Protein AF-A0A2V8RNY8-F1 (afdb_monomer_lite)

pLDDT: mean 72.72, std 19.38, range [40.44, 96.56]

Foldseek 3Di:
DDDPDDDVVVVVVVVVVVVVVVLVVVQVPFAWDQQPVVRGIFGWAALVSLCVVVVDDSVVVVVCCVVVLWPWDAGPVRHITTGPVSSVVCVVPDDDDDDPDPSVVVVVVVVVPPDPPPPPPPDDDD

Sequence (126 aa):
MKKNRTDPTLEISRRTLNEQFRFMARLRGSSRAYCPKCERPVQLICVADAEDLFKSTKEHLRQLADNGVLHRLHNVRAEVMFCSDSVYRYFDERTTQLLTGDAAAEILAASEHVTLEMIDSNREPK

Radius of gyration: 20.41 Å; chains: 1; bounding box: 58×66×40 Å

Structure (mmCIF, N/CA/C/O backbone):
data_AF-A0A2V8RNY8-F1
#
_entry.id   AF-A0A2V8RNY8-F1
#
loop_
_atom_site.group_PDB
_atom_site.id
_atom_site.type_symbol
_atom_site.label_atom_id
_atom_site.label_alt_id
_atom_site.label_comp_id
_atom_site.label_asym_id
_atom_site.label_entity_id
_atom_site.label_seq_id
_atom_site.pdbx_PDB_ins_code
_atom_site.Cartn_x
_atom_site.Cartn_y
_atom_site.Cartn_z
_atom_site.occupancy
_atom_site.B_iso_or_equiv
_atom_site.auth_seq_id
_atom_site.auth_comp_id
_atom_site.auth_asym_id
_atom_site.auth_atom_id
_atom_site.pdbx_PDB_model_num
ATOM 1 N N . MET A 1 1 ? -45.800 24.278 8.477 1.00 44.06 1 MET A N 1
ATOM 2 C CA . MET A 1 1 ? -44.550 24.146 7.695 1.00 44.06 1 MET A CA 1
ATOM 3 C C . MET A 1 1 ? -43.604 23.212 8.443 1.00 44.06 1 MET A C 1
ATOM 5 O O . MET A 1 1 ? -43.079 23.602 9.478 1.00 44.06 1 MET A O 1
ATOM 9 N N . LYS A 1 2 ? -43.476 21.947 8.015 1.00 41.97 2 LYS A N 1
ATOM 10 C CA . LYS A 1 2 ? -42.599 20.961 8.672 1.00 41.97 2 LYS A CA 1
ATOM 11 C C . LYS A 1 2 ? -41.163 21.189 8.185 1.00 41.97 2 LYS A C 1
ATOM 13 O O . LYS A 1 2 ? -40.915 21.128 6.987 1.00 41.97 2 LYS A O 1
ATOM 18 N N . LYS A 1 3 ? -40.246 21.511 9.101 1.00 46.56 3 LYS A N 1
ATOM 19 C CA . LYS A 1 3 ? -38.814 21.655 8.807 1.00 46.56 3 LYS A CA 1
ATOM 20 C C . LYS A 1 3 ? -38.250 20.267 8.488 1.00 46.56 3 LYS A C 1
ATOM 22 O O . LYS A 1 3 ? -38.240 19.409 9.367 1.00 46.56 3 LYS A O 1
ATOM 27 N N . ASN A 1 4 ? -37.80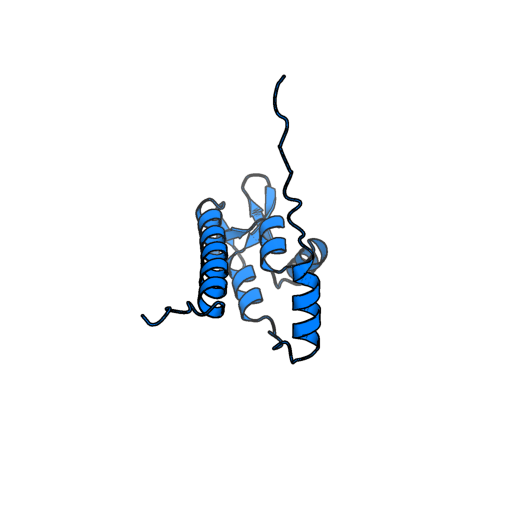6 20.059 7.249 1.00 46.78 4 ASN A N 1
ATOM 28 C CA . ASN A 1 4 ? -37.024 18.889 6.856 1.00 46.78 4 ASN A CA 1
ATOM 29 C C . ASN A 1 4 ? -35.692 18.944 7.609 1.00 46.78 4 ASN A C 1
ATOM 31 O O . ASN A 1 4 ? -34.789 19.679 7.220 1.00 46.78 4 ASN A O 1
ATOM 35 N N . ARG A 1 5 ? -35.596 18.220 8.727 1.00 50.50 5 ARG A N 1
ATOM 36 C CA . ARG A 1 5 ? -34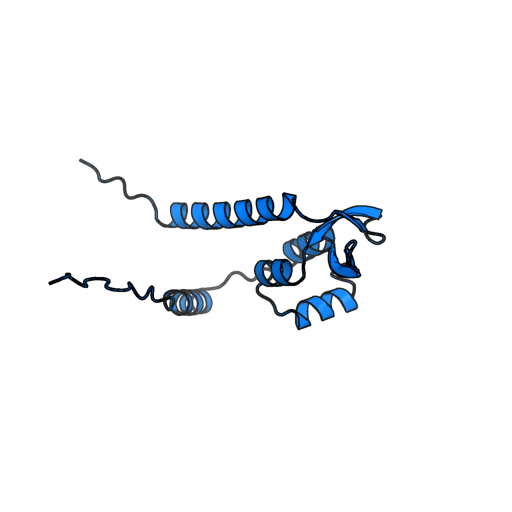.310 17.937 9.364 1.00 50.50 5 ARG A CA 1
ATOM 37 C C . ARG A 1 5 ? -33.594 16.939 8.463 1.00 50.50 5 ARG A C 1
ATOM 39 O O . ARG A 1 5 ? -33.980 15.775 8.420 1.00 50.50 5 ARG A O 1
ATOM 46 N N . THR A 1 6 ? -32.617 17.412 7.698 1.00 52.72 6 THR A N 1
ATOM 47 C CA . THR A 1 6 ? -31.633 16.534 7.071 1.00 52.72 6 THR A CA 1
ATOM 48 C C . THR A 1 6 ? -30.907 15.787 8.179 1.00 52.72 6 THR A C 1
ATOM 50 O O . THR A 1 6 ? -30.419 16.389 9.133 1.00 52.72 6 THR A O 1
ATOM 53 N N . ASP A 1 7 ? -30.925 14.463 8.080 1.00 49.31 7 ASP A N 1
ATOM 54 C CA . ASP A 1 7 ? -30.276 13.575 9.029 1.00 49.31 7 ASP A CA 1
ATOM 55 C C . ASP A 1 7 ? -28.749 13.788 8.932 1.00 49.31 7 ASP A C 1
ATOM 57 O O . ASP A 1 7 ? -28.175 13.547 7.861 1.00 49.31 7 ASP A O 1
ATOM 61 N N . PRO A 1 8 ? -28.077 14.277 9.991 1.00 53.47 8 PRO A N 1
ATOM 62 C CA . PRO A 1 8 ? -26.649 14.609 9.956 1.00 53.47 8 PRO A CA 1
ATOM 63 C C . PRO A 1 8 ? -25.777 13.394 9.598 1.00 53.47 8 PRO A C 1
ATOM 65 O O . PRO A 1 8 ? -24.701 13.534 9.016 1.00 53.47 8 PRO A O 1
ATOM 68 N N . THR A 1 9 ? -26.281 12.186 9.851 1.00 50.78 9 THR A N 1
ATOM 69 C CA . THR A 1 9 ? -25.620 10.912 9.550 1.00 50.78 9 THR A CA 1
ATOM 70 C C . THR A 1 9 ? -25.464 10.683 8.037 1.00 50.78 9 THR A C 1
ATOM 72 O O . THR A 1 9 ? -24.448 10.155 7.579 1.00 50.78 9 THR A O 1
ATOM 75 N N . LEU A 1 10 ? -26.427 11.150 7.227 1.00 48.34 10 LEU A N 1
ATOM 76 C CA . LEU A 1 10 ? -26.380 11.053 5.761 1.00 48.34 10 LEU A CA 1
ATOM 77 C C . LEU A 1 10 ? -25.389 12.046 5.136 1.00 48.34 10 LEU A C 1
ATOM 79 O O . LEU A 1 10 ? -24.792 11.755 4.096 1.00 48.34 10 LEU A O 1
ATOM 83 N N . GLU A 1 11 ? -25.181 13.208 5.759 1.00 49.66 11 GLU A N 1
ATOM 84 C CA . GLU A 1 11 ? -24.209 14.197 5.280 1.00 49.66 11 GLU A CA 1
ATOM 85 C C . GLU A 1 11 ? -22.763 13.768 5.554 1.00 49.66 11 GLU A C 1
ATOM 87 O O . GLU A 1 11 ? -21.906 13.929 4.681 1.00 49.66 11 GLU A O 1
ATOM 92 N N . ILE A 1 12 ? -22.499 13.150 6.712 1.00 52.59 12 ILE A N 1
ATOM 93 C CA . ILE A 1 12 ? -21.182 12.590 7.061 1.00 52.59 12 ILE A CA 1
ATOM 94 C C . ILE A 1 12 ? -20.799 11.473 6.084 1.00 52.59 12 ILE A C 1
ATOM 96 O O . ILE A 1 12 ? -19.683 11.470 5.560 1.00 52.59 12 ILE A O 1
ATOM 100 N N . SER A 1 13 ? -21.743 10.580 5.769 1.00 53.88 13 SER A N 1
ATOM 101 C CA . SER A 1 13 ? -21.544 9.484 4.812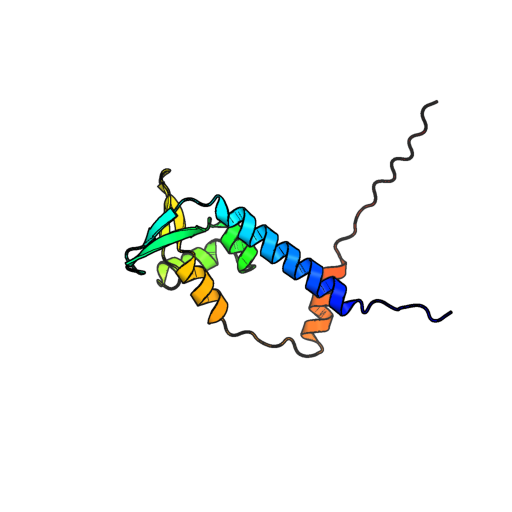 1.00 53.88 13 SER A CA 1
ATOM 102 C C . SER A 1 13 ? -21.259 9.995 3.391 1.00 53.88 13 SER A C 1
ATOM 104 O O . SER A 1 13 ? -20.369 9.499 2.703 1.00 53.88 13 SER A O 1
ATOM 106 N N . ARG A 1 14 ? -21.932 11.072 2.960 1.00 50.56 14 ARG A N 1
ATOM 107 C CA . ARG A 1 14 ? -21.657 11.728 1.668 1.00 50.56 14 ARG A CA 1
ATOM 108 C C . ARG A 1 14 ? -20.289 12.405 1.608 1.00 50.56 14 ARG A C 1
ATOM 110 O O . ARG A 1 14 ? -19.665 12.395 0.548 1.00 50.56 14 ARG A O 1
ATOM 117 N N . ARG A 1 15 ? -19.821 13.014 2.702 1.00 55.62 15 ARG A N 1
ATOM 118 C CA . ARG A 1 15 ? -18.492 13.648 2.754 1.00 55.62 15 ARG A CA 1
ATOM 119 C C . ARG A 1 15 ? -17.371 12.611 2.709 1.00 55.62 15 ARG A C 1
ATOM 121 O O . ARG A 1 15 ? -16.492 12.742 1.864 1.00 55.62 15 ARG A O 1
ATOM 128 N N . THR A 1 16 ? -17.467 11.550 3.509 1.00 57.53 16 THR A N 1
ATOM 129 C CA . THR A 1 16 ? -16.493 10.439 3.496 1.00 57.53 16 THR A CA 1
ATOM 130 C C . THR A 1 16 ? -16.469 9.713 2.156 1.00 57.53 16 THR A C 1
ATOM 132 O O . THR A 1 16 ? -15.391 9.462 1.624 1.00 57.53 16 THR A O 1
ATOM 135 N N . LEU A 1 17 ? -17.631 9.452 1.546 1.00 54.78 17 LEU A N 1
ATOM 136 C CA . LEU A 1 17 ? -17.686 8.893 0.193 1.00 54.78 17 LEU A CA 1
ATOM 137 C C . LEU A 1 17 ? -17.027 9.823 -0.828 1.00 54.78 17 LEU A C 1
ATOM 139 O O . LEU A 1 17 ? -16.236 9.362 -1.641 1.00 54.78 17 LEU A O 1
ATOM 143 N N . ASN A 1 18 ? -17.290 11.131 -0.786 1.00 56.78 18 ASN A N 1
ATOM 144 C CA . ASN A 1 18 ? -16.659 12.079 -1.708 1.00 56.78 18 ASN A CA 1
ATOM 145 C C . ASN A 1 18 ? -15.139 12.180 -1.516 1.00 56.78 18 ASN A C 1
ATOM 147 O O . ASN A 1 18 ? -14.418 12.362 -2.496 1.00 56.78 18 ASN A O 1
ATOM 151 N N . GLU A 1 19 ? -14.634 12.050 -0.292 1.00 58.16 19 GLU A N 1
ATOM 152 C CA . GLU A 1 19 ? -13.196 11.997 -0.015 1.00 58.16 19 GLU A CA 1
ATOM 153 C C . GLU A 1 19 ? -12.567 10.696 -0.516 1.00 58.16 19 GLU A C 1
ATOM 155 O O . GLU A 1 19 ? -11.544 10.747 -1.198 1.00 58.16 19 GLU A O 1
ATOM 160 N N . GLN A 1 20 ? -13.227 9.555 -0.301 1.00 58.97 20 GLN A N 1
ATOM 161 C CA . GLN A 1 20 ? -12.821 8.272 -0.881 1.00 58.97 20 GLN A CA 1
ATOM 162 C C . GLN A 1 20 ? -12.840 8.321 -2.415 1.00 58.97 20 GLN A C 1
ATOM 164 O O . GLN A 1 20 ? -11.877 7.915 -3.059 1.00 58.97 20 GLN A O 1
ATOM 169 N N . PHE A 1 21 ? -13.876 8.898 -3.028 1.00 58.00 21 PHE A N 1
ATOM 170 C CA . PHE A 1 21 ? -13.955 9.074 -4.480 1.00 58.00 21 PHE A CA 1
ATOM 171 C C . PHE A 1 21 ? -12.877 10.021 -5.012 1.00 58.00 21 PHE A C 1
ATOM 173 O O . PHE A 1 21 ? -12.298 9.750 -6.062 1.00 58.00 21 PHE A O 1
ATOM 180 N N . ARG A 1 22 ? -12.566 11.115 -4.304 1.00 56.72 22 ARG A N 1
ATOM 181 C CA . ARG A 1 22 ? -11.469 12.025 -4.674 1.00 56.72 22 ARG A CA 1
ATOM 182 C C . ARG A 1 22 ? -10.107 11.352 -4.546 1.00 56.72 22 ARG A C 1
ATOM 184 O O . ARG A 1 22 ? -9.267 11.558 -5.417 1.00 56.72 22 ARG A O 1
ATOM 191 N N . PHE A 1 23 ? -9.899 10.528 -3.522 1.00 58.91 23 PHE A N 1
ATOM 192 C CA . PHE A 1 23 ? -8.700 9.704 -3.379 1.00 58.91 23 PHE A CA 1
ATOM 193 C C . PHE A 1 23 ? -8.573 8.716 -4.549 1.00 58.91 23 PHE A C 1
ATOM 195 O O . PHE A 1 23 ? -7.571 8.718 -5.260 1.00 58.91 23 PHE A O 1
ATOM 202 N N . MET A 1 24 ? -9.646 7.984 -4.860 1.00 56.34 24 MET A N 1
ATOM 203 C CA . MET A 1 24 ? -9.706 7.077 -6.013 1.00 56.34 24 MET A CA 1
ATOM 204 C C . MET A 1 24 ? -9.512 7.801 -7.357 1.00 56.34 24 MET A C 1
ATOM 206 O O . MET A 1 24 ? -8.951 7.236 -8.295 1.00 56.34 24 MET A O 1
ATOM 210 N N . ALA A 1 25 ? -9.945 9.060 -7.473 1.00 54.22 25 ALA A N 1
ATOM 211 C CA . ALA A 1 25 ? -9.722 9.885 -8.657 1.00 54.22 25 ALA A CA 1
ATOM 212 C C . ALA A 1 25 ? -8.265 10.364 -8.778 1.00 54.22 25 ALA A C 1
ATOM 214 O O . ALA A 1 25 ? -7.739 10.375 -9.890 1.00 54.22 25 ALA A O 1
ATOM 215 N N . ARG A 1 26 ? -7.586 10.693 -7.667 1.00 54.78 26 ARG A N 1
ATOM 216 C CA . ARG A 1 26 ? -6.139 10.998 -7.661 1.00 54.78 26 ARG A CA 1
ATOM 217 C C . ARG A 1 26 ? -5.312 9.793 -8.111 1.00 54.78 26 ARG A C 1
ATOM 219 O O . ARG A 1 26 ? -4.376 9.960 -8.888 1.00 54.78 26 ARG A O 1
ATOM 226 N N . LEU A 1 27 ? -5.739 8.582 -7.749 1.00 54.31 27 LEU A N 1
ATOM 227 C CA . LEU A 1 27 ? -5.101 7.334 -8.183 1.00 54.31 27 LEU A CA 1
ATOM 228 C C . LEU A 1 27 ? -5.222 7.047 -9.696 1.00 54.31 27 LEU A C 1
ATOM 230 O O . LEU A 1 27 ? -4.526 6.187 -10.237 1.00 54.31 27 LEU A O 1
ATOM 234 N N . ARG A 1 28 ? -6.077 7.769 -10.437 1.00 49.53 28 ARG A N 1
ATOM 235 C CA . ARG A 1 28 ? -6.155 7.631 -11.906 1.00 49.53 28 ARG A CA 1
ATOM 236 C C . ARG A 1 28 ? -4.967 8.267 -12.635 1.00 49.53 28 ARG A C 1
ATOM 238 O O . ARG A 1 28 ? -4.735 7.913 -13.787 1.00 49.53 28 ARG A O 1
ATOM 245 N N . GLY A 1 29 ? -4.208 9.149 -11.976 1.00 51.72 29 GLY A N 1
ATOM 246 C CA . GLY A 1 29 ? -2.926 9.674 -12.466 1.00 51.72 29 GLY A CA 1
ATOM 247 C C . GLY A 1 29 ? -1.710 8.818 -12.084 1.00 51.72 29 GLY A C 1
ATOM 248 O O . GLY A 1 29 ? -0.588 9.159 -12.452 1.00 51.72 29 GLY A O 1
ATOM 249 N N . SER A 1 30 ? -1.913 7.725 -11.338 1.00 61.03 30 SER A N 1
ATOM 250 C CA . SER A 1 30 ? -0.833 6.894 -10.809 1.00 61.03 30 SER A CA 1
ATOM 251 C C . SER A 1 30 ? -0.080 6.147 -11.900 1.00 61.03 30 SER A C 1
ATOM 253 O O . SER A 1 30 ? -0.672 5.538 -12.795 1.00 61.03 30 SER A O 1
ATOM 255 N N . SER A 1 31 ? 1.246 6.102 -11.762 1.00 75.81 31 SER A N 1
ATOM 256 C CA . SER A 1 31 ? 2.102 5.215 -12.546 1.00 75.81 31 SER A CA 1
ATOM 257 C C . SER A 1 31 ? 1.603 3.768 -12.456 1.00 75.81 31 SER A C 1
ATOM 259 O O . SER A 1 31 ? 1.291 3.279 -11.369 1.00 75.81 31 SER A O 1
ATOM 261 N N . ARG A 1 32 ? 1.542 3.075 -13.594 1.00 86.94 32 ARG A N 1
ATOM 262 C CA . ARG A 1 32 ? 1.244 1.639 -13.670 1.00 86.94 32 ARG A CA 1
ATOM 263 C C . ARG A 1 32 ? 2.538 0.844 -13.788 1.00 86.94 32 ARG A C 1
ATOM 265 O O . ARG A 1 32 ? 3.482 1.305 -14.421 1.00 86.94 32 ARG A O 1
ATOM 272 N N . ALA A 1 33 ? 2.559 -0.354 -13.219 1.00 89.50 33 ALA A N 1
ATOM 273 C CA . ALA A 1 33 ? 3.665 -1.297 -13.363 1.00 89.50 33 ALA A CA 1
ATOM 274 C C . ALA A 1 33 ? 3.138 -2.733 -13.403 1.00 89.50 33 ALA A C 1
ATOM 276 O O . ALA A 1 33 ? 2.025 -3.001 -12.957 1.00 89.50 33 ALA A O 1
ATOM 277 N N . TYR A 1 34 ? 3.931 -3.665 -13.926 1.00 92.31 34 TYR A N 1
ATOM 278 C CA . TYR A 1 34 ? 3.632 -5.088 -13.791 1.00 92.31 34 TYR A CA 1
ATOM 279 C C . TYR A 1 34 ? 4.035 -5.565 -12.394 1.00 92.31 34 TYR A C 1
ATOM 281 O O . TYR A 1 34 ? 5.163 -5.327 -11.959 1.00 92.31 34 TYR A O 1
ATOM 289 N N . CYS A 1 35 ? 3.126 -6.235 -11.686 1.00 95.25 35 CYS A N 1
ATOM 290 C CA . CYS A 1 35 ? 3.440 -6.840 -10.397 1.00 95.25 35 CYS A CA 1
ATOM 291 C C . CYS A 1 35 ? 3.742 -8.334 -10.584 1.00 95.25 35 CYS A C 1
ATOM 293 O O . CYS A 1 35 ? 2.829 -9.072 -10.949 1.00 95.25 35 CYS A O 1
ATOM 295 N N . PRO A 1 36 ? 4.958 -8.822 -10.270 1.00 93.69 36 PRO A N 1
ATOM 296 C CA . PRO A 1 36 ? 5.293 -10.238 -10.430 1.00 93.69 36 PRO A CA 1
ATOM 297 C C . PRO A 1 36 ? 4.534 -11.145 -9.455 1.00 93.69 36 PRO A C 1
ATOM 299 O O . PRO A 1 36 ? 4.313 -12.304 -9.760 1.00 93.69 36 PRO A O 1
ATOM 302 N N . LYS A 1 37 ? 4.095 -10.620 -8.303 1.00 95.44 37 LYS A N 1
ATOM 303 C CA . LYS A 1 37 ? 3.295 -11.376 -7.327 1.00 95.44 37 LYS A CA 1
ATOM 304 C C . LYS A 1 37 ? 1.808 -11.469 -7.696 1.00 95.44 37 LYS A C 1
ATOM 306 O O . LYS A 1 37 ? 1.133 -12.377 -7.235 1.00 95.44 37 LYS A O 1
ATOM 311 N N . CYS A 1 38 ? 1.283 -10.509 -8.464 1.00 93.69 38 CYS A N 1
ATOM 312 C CA . CYS A 1 38 ? -0.114 -10.516 -8.929 1.00 93.69 38 CYS A CA 1
ATOM 313 C C . CYS A 1 38 ? -0.256 -11.013 -10.374 1.00 93.69 38 CYS A C 1
ATOM 315 O O . CYS A 1 38 ? -1.379 -11.165 -10.842 1.00 93.69 38 CYS A O 1
ATOM 317 N N . GLU A 1 39 ? 0.865 -11.177 -11.081 1.00 96.19 39 GLU A N 1
ATOM 318 C CA . GLU A 1 39 ? 0.957 -11.593 -12.485 1.00 96.19 39 GLU A CA 1
ATOM 319 C C . GLU A 1 39 ? 0.123 -10.743 -13.459 1.00 96.19 39 GLU A C 1
ATOM 321 O O . GLU A 1 39 ? -0.388 -11.213 -14.474 1.00 96.19 39 GLU A O 1
ATOM 326 N N . ARG A 1 40 ? -0.028 -9.448 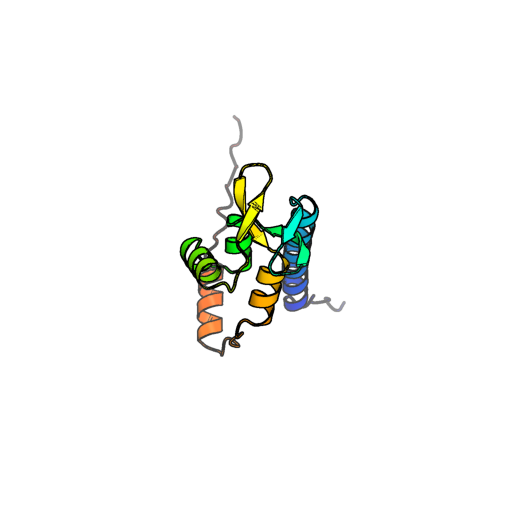-13.156 1.00 92.50 40 ARG A N 1
ATOM 327 C CA . ARG A 1 40 ? -0.790 -8.509 -13.988 1.00 92.50 40 ARG A CA 1
ATOM 328 C C . ARG A 1 40 ? -0.299 -7.067 -13.862 1.00 92.50 40 ARG A C 1
ATOM 330 O O . ARG A 1 40 ? 0.411 -6.735 -12.907 1.00 92.50 40 ARG A O 1
ATOM 337 N N . PRO A 1 41 ? -0.675 -6.181 -14.802 1.00 92.06 41 PRO A N 1
ATOM 338 C CA . PRO A 1 41 ? -0.507 -4.743 -14.637 1.00 92.06 41 PRO A CA 1
ATOM 339 C C . PRO A 1 41 ? -1.352 -4.222 -13.471 1.00 92.06 41 PRO A C 1
ATOM 341 O O . PRO A 1 41 ? -2.546 -4.512 -13.376 1.00 92.06 41 PRO A O 1
ATOM 344 N N . VAL A 1 42 ? -0.738 -3.415 -12.612 1.00 92.06 42 VAL A N 1
ATOM 345 C CA . VAL A 1 42 ? -1.352 -2.839 -11.412 1.00 92.06 42 VAL A CA 1
ATOM 346 C C . VAL A 1 42 ? -1.109 -1.338 -11.356 1.00 92.06 42 VAL A C 1
ATOM 348 O O . VAL A 1 42 ? -0.161 -0.816 -11.952 1.00 92.06 42 VAL A O 1
ATOM 351 N N . GLN A 1 43 ? -1.958 -0.625 -10.619 1.00 92.50 43 GLN A N 1
ATOM 352 C CA . GLN A 1 43 ? -1.646 0.744 -10.215 1.00 92.50 43 GLN A CA 1
ATOM 353 C C . GLN A 1 43 ? -0.635 0.725 -9.070 1.00 92.50 43 GLN A C 1
ATOM 355 O O . GLN A 1 43 ? -0.667 -0.164 -8.212 1.00 92.50 43 GLN A O 1
ATOM 360 N N . LEU A 1 44 ? 0.252 1.713 -9.065 1.00 91.94 44 LEU A N 1
ATOM 361 C CA . LEU A 1 44 ? 1.179 1.954 -7.973 1.00 91.94 44 LEU A CA 1
ATOM 362 C C . LEU A 1 44 ? 0.597 2.990 -7.014 1.00 91.94 44 LEU A C 1
ATOM 364 O O . LEU A 1 44 ? 0.072 4.016 -7.442 1.00 91.94 44 LEU A O 1
ATOM 368 N N . ILE A 1 45 ? 0.733 2.723 -5.723 1.00 91.88 45 ILE A N 1
ATOM 369 C CA . ILE A 1 45 ? 0.363 3.626 -4.635 1.00 91.88 45 ILE A CA 1
ATOM 370 C C . ILE A 1 45 ? 1.660 4.078 -3.974 1.00 91.88 45 ILE A C 1
ATOM 372 O O . ILE A 1 45 ? 2.510 3.243 -3.651 1.00 91.88 45 ILE A O 1
ATOM 376 N N . CYS A 1 46 ? 1.857 5.389 -3.827 1.00 91.56 46 CYS A N 1
ATOM 377 C CA . CYS A 1 46 ? 3.047 5.883 -3.144 1.00 91.56 46 CYS A CA 1
ATOM 378 C C . CYS A 1 46 ? 2.945 5.632 -1.638 1.00 91.56 46 CYS A C 1
ATOM 380 O O . CYS A 1 46 ? 1.861 5.417 -1.099 1.00 91.56 46 CYS A O 1
ATOM 382 N N . VAL A 1 47 ? 4.083 5.660 -0.944 1.00 90.50 47 VAL A N 1
ATOM 383 C CA . VAL A 1 47 ? 4.100 5.411 0.503 1.00 90.50 47 VAL A CA 1
ATOM 384 C C . VAL A 1 47 ? 3.205 6.407 1.248 1.00 90.50 47 VAL A C 1
ATOM 386 O O . VAL A 1 47 ? 2.461 5.983 2.120 1.00 90.50 47 VAL A O 1
ATOM 389 N N . ALA A 1 48 ? 3.218 7.689 0.865 1.00 88.69 48 ALA A N 1
ATOM 390 C CA . ALA A 1 48 ? 2.398 8.718 1.509 1.00 88.69 48 ALA A CA 1
ATOM 391 C C . ALA A 1 48 ? 0.889 8.455 1.346 1.00 88.69 48 ALA A C 1
ATOM 393 O O . ALA A 1 48 ? 0.149 8.485 2.323 1.00 88.69 48 ALA A O 1
ATOM 394 N N . ASP A 1 49 ? 0.439 8.099 0.139 1.00 89.38 49 ASP A N 1
ATOM 395 C CA . ASP A 1 49 ? -0.970 7.755 -0.102 1.00 89.38 49 ASP A CA 1
ATOM 396 C C . ASP A 1 49 ? -1.392 6.509 0.695 1.00 89.38 49 ASP A C 1
ATOM 398 O O . ASP A 1 49 ? -2.526 6.412 1.163 1.00 89.38 49 ASP A O 1
ATOM 402 N N . ALA A 1 50 ? -0.485 5.540 0.859 1.00 89.38 50 ALA A N 1
ATOM 403 C CA . ALA A 1 50 ? -0.739 4.358 1.673 1.00 89.38 50 ALA A CA 1
ATOM 404 C C . ALA A 1 50 ? -0.824 4.700 3.173 1.00 89.38 50 ALA A C 1
ATOM 406 O O . ALA A 1 50 ? -1.690 4.162 3.861 1.00 89.38 50 ALA A O 1
ATOM 407 N N . GLU A 1 51 ? 0.011 5.608 3.687 1.00 90.44 51 GLU A N 1
ATOM 408 C CA . GLU A 1 51 ? -0.106 6.102 5.070 1.00 90.44 51 GLU A CA 1
ATOM 409 C C . GLU A 1 51 ? -1.466 6.750 5.312 1.00 90.44 51 GLU A C 1
ATOM 411 O O . GLU A 1 51 ? -2.141 6.437 6.297 1.00 90.44 51 GLU A O 1
ATOM 416 N N . ASP A 1 52 ? -1.905 7.591 4.376 1.00 86.12 52 ASP A N 1
ATOM 417 C CA . ASP A 1 52 ? -3.196 8.264 4.454 1.00 86.12 52 ASP A CA 1
ATOM 418 C C . ASP A 1 52 ? -4.370 7.281 4.418 1.00 86.12 52 ASP A C 1
ATOM 420 O O . ASP A 1 52 ? -5.362 7.499 5.127 1.00 86.12 52 ASP A O 1
ATOM 424 N N . LEU A 1 53 ? -4.257 6.205 3.631 1.00 85.06 53 LEU A N 1
ATOM 425 C CA . LEU A 1 53 ? -5.274 5.160 3.504 1.00 85.06 53 LEU A CA 1
ATOM 426 C C . LEU A 1 53 ? -5.368 4.288 4.762 1.00 85.06 53 LEU A C 1
ATOM 428 O O . LEU A 1 53 ? -6.465 4.002 5.245 1.00 85.06 53 LEU A O 1
ATOM 432 N N . PHE A 1 54 ? -4.224 3.858 5.295 1.00 83.25 54 PHE A N 1
ATOM 433 C CA . PHE A 1 54 ? -4.173 2.943 6.436 1.00 83.25 54 PHE A CA 1
ATOM 434 C C . PHE A 1 54 ? -4.184 3.642 7.790 1.00 83.25 54 PHE A C 1
ATOM 436 O O . PHE A 1 54 ? -4.352 2.961 8.800 1.00 83.25 54 PHE A O 1
ATOM 443 N N . LYS A 1 55 ? -4.005 4.969 7.824 1.00 85.12 55 LYS A N 1
ATOM 444 C CA . LYS A 1 55 ? -3.758 5.731 9.059 1.00 85.12 55 LYS A CA 1
ATOM 445 C C . LYS A 1 55 ? -2.636 5.091 9.878 1.00 85.12 55 LYS A C 1
ATOM 447 O O . LYS A 1 55 ? -2.747 4.902 11.085 1.00 85.12 55 LYS A O 1
ATOM 452 N N . SER A 1 56 ? -1.566 4.716 9.182 1.00 87.56 56 SER A N 1
ATOM 453 C CA . SER A 1 56 ? -0.413 4.016 9.742 1.00 87.56 56 SER A CA 1
ATOM 454 C C . SER A 1 56 ? 0.888 4.689 9.317 1.00 87.56 56 SER A C 1
ATOM 456 O O . SER A 1 56 ? 0.895 5.514 8.409 1.00 87.56 56 SER A O 1
ATOM 458 N N . THR A 1 57 ? 1.989 4.350 9.983 1.00 90.62 57 THR A N 1
ATOM 459 C CA . THR A 1 57 ? 3.299 4.965 9.745 1.00 90.62 57 THR A CA 1
ATOM 460 C C . THR A 1 57 ? 4.030 4.303 8.575 1.00 90.62 57 THR A C 1
ATOM 462 O O . THR A 1 57 ? 3.868 3.103 8.328 1.00 90.62 57 THR A O 1
ATOM 465 N N . LYS A 1 58 ? 4.928 5.043 7.901 1.00 90.19 58 LYS A N 1
ATOM 466 C CA . LYS A 1 58 ? 5.855 4.476 6.890 1.00 90.19 58 LYS A CA 1
ATOM 467 C C . LYS A 1 58 ? 6.543 3.206 7.363 1.00 90.19 58 LYS A C 1
ATOM 469 O O . LYS A 1 58 ? 6.719 2.281 6.576 1.00 90.19 58 LYS A O 1
ATOM 474 N N . GLU A 1 59 ? 6.964 3.182 8.623 1.00 92.94 59 GLU A N 1
ATOM 475 C CA . GLU A 1 59 ? 7.717 2.065 9.182 1.00 92.94 59 GLU A CA 1
ATOM 476 C C . GLU A 1 59 ? 6.864 0.800 9.258 1.00 92.94 59 GLU A C 1
ATOM 478 O O . GLU A 1 59 ? 7.297 -0.264 8.821 1.00 92.94 59 GLU A O 1
ATOM 483 N N . HIS A 1 60 ? 5.610 0.924 9.694 1.00 92.00 60 HIS A N 1
ATOM 484 C CA . HIS A 1 60 ? 4.685 -0.202 9.689 1.00 92.00 60 HIS A CA 1
ATOM 485 C C . HIS A 1 60 ? 4.398 -0.701 8.265 1.00 92.00 60 HIS A C 1
ATOM 487 O O . HIS A 1 60 ? 4.434 -1.902 8.004 1.00 92.00 60 HIS A O 1
ATOM 493 N N . LEU A 1 61 ? 4.187 0.207 7.308 1.00 92.69 61 LEU A N 1
ATOM 494 C CA . LEU A 1 61 ? 3.968 -0.168 5.906 1.00 92.69 61 LEU A CA 1
ATOM 495 C C . LEU A 1 61 ? 5.183 -0.870 5.285 1.00 92.69 61 LEU A C 1
ATOM 497 O O . LEU A 1 61 ? 5.021 -1.784 4.475 1.00 92.69 61 LEU A O 1
ATOM 501 N N . ARG A 1 62 ? 6.403 -0.479 5.673 1.00 92.00 62 ARG A N 1
ATOM 502 C CA . ARG A 1 62 ? 7.634 -1.173 5.270 1.00 92.00 62 ARG A CA 1
ATOM 503 C C . ARG A 1 62 ? 7.695 -2.579 5.845 1.00 92.00 62 ARG A C 1
ATOM 505 O O . ARG A 1 62 ? 7.907 -3.509 5.078 1.00 92.00 62 ARG A O 1
ATOM 512 N N . GLN A 1 63 ? 7.401 -2.746 7.133 1.00 94.31 63 GLN A N 1
ATOM 513 C CA . GLN A 1 63 ? 7.333 -4.069 7.760 1.00 94.31 63 GLN A CA 1
ATOM 514 C C . GLN A 1 63 ? 6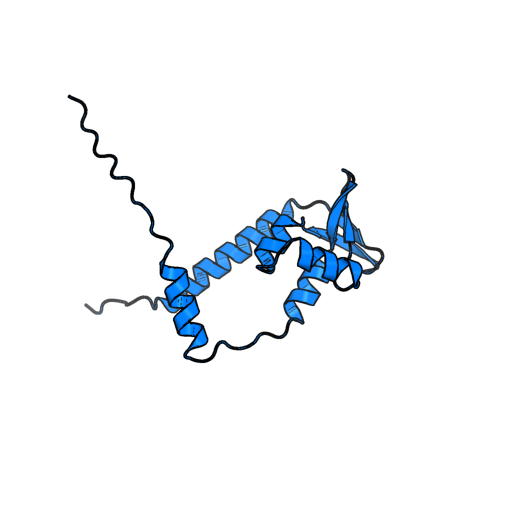.318 -4.979 7.058 1.00 94.31 63 GLN A C 1
ATOM 516 O O . GLN A 1 63 ? 6.611 -6.140 6.782 1.00 94.31 63 GLN A O 1
ATOM 521 N N . LEU A 1 64 ? 5.140 -4.456 6.699 1.00 93.56 64 LEU A N 1
ATOM 522 C CA . LEU A 1 64 ? 4.150 -5.210 5.922 1.00 93.56 64 LEU A CA 1
ATOM 523 C C . LEU A 1 64 ? 4.682 -5.620 4.542 1.00 93.56 64 LEU A C 1
ATOM 525 O O . LEU A 1 64 ? 4.380 -6.714 4.062 1.00 93.56 64 LEU A O 1
ATOM 529 N N . ALA A 1 65 ? 5.471 -4.767 3.895 1.00 94.31 65 ALA A N 1
ATOM 530 C CA . ALA A 1 65 ? 6.088 -5.091 2.615 1.00 94.31 65 ALA A CA 1
ATOM 531 C C . ALA A 1 65 ? 7.202 -6.141 2.746 1.00 94.31 65 ALA A C 1
ATOM 533 O O . ALA A 1 65 ? 7.270 -7.060 1.927 1.00 94.31 65 ALA A O 1
ATOM 534 N N . ASP A 1 66 ? 8.028 -6.040 3.788 1.00 93.81 66 ASP A N 1
ATOM 535 C CA . ASP A 1 66 ? 9.112 -6.983 4.082 1.00 93.81 66 ASP A CA 1
ATOM 536 C C . ASP A 1 66 ? 8.563 -8.369 4.455 1.00 93.81 66 ASP A C 1
ATOM 538 O O . ASP A 1 66 ? 9.074 -9.387 3.991 1.00 93.81 66 ASP A O 1
ATOM 542 N N . ASN A 1 67 ? 7.434 -8.413 5.169 1.00 93.62 67 ASN A N 1
ATOM 543 C CA . ASN A 1 67 ? 6.681 -9.639 5.458 1.00 93.62 67 ASN A CA 1
ATOM 544 C C . ASN A 1 67 ? 5.900 -10.176 4.244 1.00 93.62 67 ASN A C 1
ATOM 546 O O . ASN A 1 67 ? 5.229 -11.203 4.324 1.00 93.62 67 ASN A O 1
ATOM 550 N N . GLY A 1 68 ? 5.952 -9.478 3.108 1.00 92.19 68 GLY A N 1
ATOM 551 C CA . GLY A 1 68 ? 5.329 -9.892 1.857 1.00 92.19 68 GLY A CA 1
ATOM 552 C C . GLY A 1 68 ? 3.822 -9.657 1.760 1.00 92.19 68 GLY A C 1
ATOM 553 O O . GLY A 1 68 ? 3.262 -9.993 0.714 1.00 92.19 68 GLY A O 1
ATOM 554 N N . VAL A 1 69 ? 3.201 -9.055 2.780 1.00 94.38 69 VAL A N 1
ATOM 555 C CA . VAL A 1 69 ? 1.776 -8.685 2.813 1.00 94.38 69 VAL A CA 1
ATOM 556 C C . VAL A 1 69 ? 1.483 -7.633 1.745 1.00 94.38 69 VAL A C 1
ATOM 558 O O . VAL A 1 69 ? 0.595 -7.813 0.910 1.00 94.38 69 VAL A O 1
ATOM 561 N N . LEU A 1 70 ? 2.287 -6.567 1.719 1.00 95.75 70 LEU A N 1
ATOM 562 C CA . LEU A 1 70 ? 2.267 -5.571 0.651 1.00 95.75 70 LEU A CA 1
ATOM 563 C C . LEU A 1 70 ? 3.313 -5.918 -0.408 1.00 95.75 70 LEU A C 1
ATOM 565 O O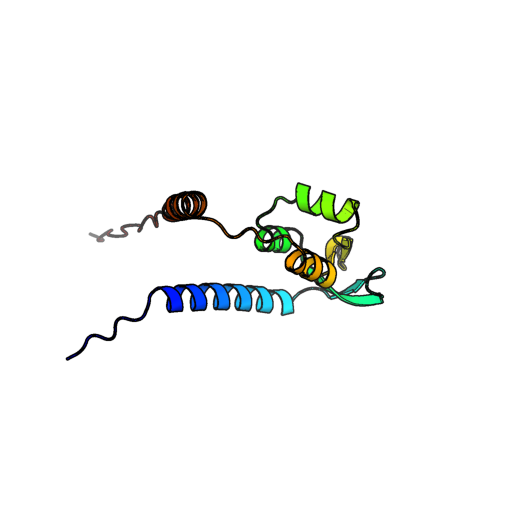 . LEU A 1 70 ? 4.441 -6.312 -0.108 1.00 95.75 70 LEU A O 1
ATOM 569 N N . HIS A 1 71 ? 2.964 -5.773 -1.683 1.00 96.56 71 HIS A N 1
ATOM 570 C CA . HIS A 1 71 ? 3.918 -6.026 -2.756 1.00 96.56 71 HIS A CA 1
ATOM 571 C C . HIS A 1 71 ? 4.674 -4.737 -3.075 1.00 96.56 71 HIS A C 1
ATOM 573 O O . HIS A 1 71 ? 4.102 -3.782 -3.607 1.00 96.56 71 HIS A O 1
ATOM 579 N N . ARG A 1 72 ? 5.972 -4.729 -2.766 1.00 95.31 72 ARG A N 1
ATOM 580 C CA . ARG A 1 72 ? 6.880 -3.629 -3.091 1.00 95.31 72 ARG A CA 1
ATOM 581 C C . ARG A 1 72 ? 7.209 -3.624 -4.581 1.00 95.31 72 ARG A C 1
ATOM 583 O O . ARG A 1 72 ? 7.627 -4.642 -5.128 1.00 95.31 72 ARG A O 1
ATOM 590 N N . LEU A 1 73 ? 7.050 -2.473 -5.218 1.00 93.94 73 LEU A N 1
ATOM 591 C CA . LEU A 1 73 ? 7.381 -2.222 -6.619 1.00 93.94 73 LEU A CA 1
ATOM 592 C C . LEU A 1 73 ? 8.183 -0.921 -6.726 1.00 93.94 73 LEU A C 1
ATOM 594 O O . LEU A 1 73 ? 8.271 -0.163 -5.762 1.00 93.94 73 LEU A O 1
ATOM 598 N N . HIS A 1 74 ? 8.756 -0.659 -7.897 1.00 90.81 74 HIS A N 1
ATOM 599 C CA . HIS A 1 74 ? 9.404 0.617 -8.190 1.00 90.81 74 HIS A CA 1
ATOM 600 C C . HIS A 1 74 ? 8.714 1.287 -9.371 1.00 90.81 74 HIS A C 1
ATOM 602 O O . HIS A 1 74 ? 8.290 0.612 -10.313 1.00 90.81 74 HIS A O 1
ATOM 608 N N . ASN A 1 75 ? 8.585 2.611 -9.319 1.00 87.75 75 ASN A N 1
ATOM 609 C CA . ASN A 1 75 ? 8.163 3.378 -10.485 1.00 87.75 75 ASN A CA 1
ATOM 610 C C . ASN A 1 75 ? 9.342 3.593 -11.458 1.00 87.75 75 ASN A C 1
ATOM 612 O O . ASN A 1 75 ? 10.470 3.160 -11.222 1.00 87.75 75 ASN A O 1
ATOM 616 N N . VAL A 1 76 ? 9.087 4.319 -12.548 1.00 85.12 76 VAL A N 1
ATOM 617 C CA . VAL A 1 76 ? 10.103 4.660 -13.563 1.00 85.12 76 VAL A CA 1
ATOM 618 C C . VAL A 1 76 ? 11.263 5.514 -13.029 1.00 85.12 76 VAL A C 1
ATOM 620 O O . VAL A 1 76 ? 12.296 5.606 -13.680 1.00 85.12 76 VAL A O 1
ATOM 623 N N . ARG A 1 77 ? 11.106 6.134 -11.853 1.00 87.06 77 ARG A N 1
ATOM 624 C CA . ARG A 1 77 ? 12.134 6.927 -11.160 1.00 87.06 77 ARG A CA 1
ATOM 625 C C . ARG A 1 77 ? 12.887 6.119 -10.096 1.00 87.06 77 ARG A C 1
ATOM 627 O O . ARG A 1 77 ? 13.628 6.703 -9.316 1.00 87.06 77 ARG A O 1
ATOM 634 N N . ALA A 1 78 ? 12.687 4.800 -10.049 1.00 86.44 78 ALA A N 1
ATOM 635 C CA . ALA A 1 78 ? 13.207 3.911 -9.011 1.00 86.44 78 ALA A CA 1
ATOM 636 C C . ALA A 1 78 ? 12.718 4.235 -7.582 1.00 86.44 78 ALA A C 1
ATOM 638 O O . ALA A 1 78 ? 13.287 3.752 -6.605 1.00 86.44 78 ALA A O 1
ATOM 639 N N . GLU A 1 79 ? 11.637 5.006 -7.436 1.00 89.50 79 GLU A N 1
ATOM 640 C CA . GLU A 1 79 ? 11.023 5.263 -6.133 1.00 89.50 79 GLU A CA 1
ATOM 641 C C . GLU A 1 79 ? 10.204 4.046 -5.699 1.00 89.50 79 GLU A C 1
ATOM 643 O O . GLU A 1 79 ? 9.508 3.426 -6.510 1.00 89.50 79 GLU A O 1
ATOM 648 N N . VAL A 1 80 ? 10.285 3.711 -4.411 1.00 90.50 80 VAL A N 1
ATOM 649 C CA . VAL A 1 80 ? 9.551 2.590 -3.819 1.00 90.50 80 VAL A CA 1
ATOM 650 C C . VAL A 1 80 ? 8.065 2.921 -3.736 1.00 90.50 80 VAL A C 1
ATOM 652 O O . VAL A 1 80 ? 7.663 3.919 -3.140 1.00 90.50 80 VAL A O 1
ATOM 655 N N . MET A 1 81 ? 7.254 2.032 -4.295 1.00 93.62 81 MET A N 1
ATOM 656 C CA . MET A 1 81 ? 5.800 2.116 -4.340 1.00 93.62 81 MET A CA 1
ATOM 657 C C . MET A 1 81 ? 5.190 0.779 -3.907 1.00 93.62 81 MET A C 1
ATOM 659 O O . MET A 1 81 ? 5.863 -0.255 -3.874 1.00 93.62 81 MET A O 1
ATOM 663 N N . PHE A 1 82 ? 3.890 0.779 -3.633 1.00 95.38 82 PHE A N 1
ATOM 664 C CA . PHE A 1 82 ? 3.128 -0.425 -3.327 1.00 95.38 82 PHE A CA 1
ATOM 665 C C . PHE A 1 82 ? 2.175 -0.788 -4.463 1.00 95.38 82 PHE A C 1
ATOM 667 O O . PHE A 1 82 ? 1.590 0.075 -5.117 1.00 95.38 82 PHE A O 1
ATOM 674 N N . CYS A 1 83 ? 2.006 -2.086 -4.695 1.00 94.88 83 CYS A N 1
ATOM 675 C CA . CYS A 1 83 ? 0.964 -2.605 -5.570 1.00 94.88 83 CYS A CA 1
ATOM 676 C C . CYS A 1 83 ? -0.420 -2.318 -4.974 1.00 94.88 83 CYS A C 1
ATOM 678 O O . CYS A 1 83 ? -0.732 -2.795 -3.879 1.00 94.88 83 CYS A O 1
ATOM 680 N N . SER A 1 84 ? -1.255 -1.609 -5.733 1.00 93.06 84 SER A N 1
ATOM 681 C CA . SER A 1 84 ? -2.652 -1.321 -5.377 1.00 93.06 84 SER A CA 1
ATOM 682 C C . SER A 1 84 ? -3.443 -2.558 -4.960 1.00 93.06 84 SER A C 1
ATOM 684 O O . SER A 1 84 ? -4.099 -2.525 -3.929 1.00 93.06 84 SER A O 1
ATOM 686 N N . ASP A 1 85 ? -3.341 -3.673 -5.683 1.00 93.94 85 ASP A N 1
ATOM 687 C CA . ASP A 1 85 ? -4.118 -4.872 -5.345 1.00 93.94 85 ASP A CA 1
ATOM 688 C C . ASP A 1 85 ? -3.746 -5.446 -3.977 1.00 93.94 85 ASP A C 1
ATOM 690 O O . ASP A 1 85 ? -4.620 -5.833 -3.211 1.00 93.94 85 ASP A O 1
ATOM 694 N N . SER A 1 86 ? -2.449 -5.489 -3.650 1.00 94.69 86 SER A N 1
ATOM 695 C CA . SER A 1 86 ? -2.003 -5.966 -2.335 1.00 94.69 86 SER A CA 1
ATOM 696 C C . SER A 1 86 ? -2.436 -5.029 -1.210 1.00 94.69 86 SER A C 1
ATOM 698 O O . SER A 1 86 ? -2.777 -5.491 -0.126 1.00 94.69 86 SER A O 1
ATOM 700 N N . VAL A 1 87 ? -2.470 -3.723 -1.496 1.00 91.75 87 VAL A N 1
ATOM 701 C CA . VAL A 1 87 ? -2.961 -2.693 -0.580 1.00 91.75 87 VAL A CA 1
ATOM 702 C C . VAL A 1 87 ? -4.453 -2.887 -0.321 1.00 91.75 87 VAL A C 1
ATOM 704 O O . VAL A 1 87 ? -4.850 -2.991 0.834 1.00 91.75 87 VAL A O 1
ATOM 707 N N . TYR A 1 88 ? -5.274 -3.004 -1.365 1.00 90.06 88 TYR A N 1
ATOM 708 C CA . TYR A 1 88 ? -6.716 -3.197 -1.202 1.00 90.06 88 TYR A CA 1
ATOM 709 C C . TYR A 1 88 ? -7.053 -4.534 -0.557 1.00 90.06 88 TYR A C 1
ATOM 711 O O . TYR A 1 88 ? -7.853 -4.564 0.367 1.00 90.06 88 TYR A O 1
ATOM 719 N N . ARG A 1 89 ? -6.374 -5.618 -0.946 1.00 90.56 89 ARG A N 1
ATOM 720 C CA . ARG A 1 89 ? -6.561 -6.920 -0.302 1.00 90.56 89 ARG A CA 1
ATOM 721 C C . ARG A 1 89 ? -6.267 -6.854 1.197 1.00 90.56 89 ARG A C 1
ATOM 723 O O . ARG A 1 89 ? -7.086 -7.298 1.988 1.00 90.56 89 ARG A O 1
ATOM 730 N N . TYR A 1 90 ? -5.141 -6.258 1.595 1.00 89.69 90 TYR A N 1
ATOM 731 C CA . TYR A 1 90 ? -4.829 -6.084 3.016 1.00 89.69 90 TYR A CA 1
ATOM 732 C C . TYR A 1 90 ? -5.860 -5.197 3.726 1.00 89.69 90 TYR A C 1
ATOM 734 O O . TYR A 1 90 ? -6.228 -5.462 4.867 1.00 89.69 90 TYR A O 1
ATOM 742 N N . PHE A 1 91 ? -6.349 -4.153 3.055 1.00 86.50 91 PHE A N 1
ATOM 743 C CA . PHE A 1 91 ? -7.389 -3.288 3.601 1.00 86.50 91 PHE A CA 1
ATOM 744 C C . PHE A 1 91 ? -8.719 -4.021 3.818 1.00 86.50 91 PHE A C 1
ATOM 746 O O . PHE A 1 91 ? -9.378 -3.761 4.821 1.00 86.50 91 PHE A O 1
ATOM 753 N N . ASP A 1 92 ? -9.094 -4.925 2.914 1.00 83.50 92 ASP A N 1
ATOM 754 C CA . ASP A 1 92 ? -10.330 -5.710 2.992 1.00 83.50 92 ASP A CA 1
ATOM 755 C C . ASP A 1 92 ? -10.231 -6.840 4.027 1.00 83.50 92 ASP A C 1
ATOM 757 O O . ASP A 1 92 ? -11.199 -7.138 4.722 1.00 83.50 92 ASP A O 1
ATOM 761 N N . GLU A 1 93 ? -9.053 -7.457 4.156 1.00 84.75 93 GLU A N 1
ATOM 762 C CA . GLU A 1 93 ? -8.793 -8.558 5.094 1.00 84.75 93 GLU A CA 1
ATOM 763 C C . GLU A 1 93 ? -8.505 -8.082 6.524 1.00 84.75 93 GLU A C 1
ATOM 765 O O . GLU A 1 93 ? -8.493 -8.894 7.453 1.00 84.75 93 GLU A O 1
ATOM 770 N N . ARG A 1 94 ? -8.254 -6.782 6.734 1.00 78.69 94 ARG A N 1
ATOM 771 C CA . ARG A 1 94 ? -7.945 -6.267 8.070 1.00 78.69 94 ARG A CA 1
ATOM 772 C C . ARG A 1 94 ? -9.129 -6.506 9.001 1.00 78.69 94 ARG A C 1
ATOM 774 O O . ARG A 1 94 ? -10.260 -6.118 8.712 1.00 78.69 94 ARG A O 1
ATOM 781 N N . THR A 1 95 ? -8.855 -7.082 10.165 1.00 73.62 95 THR A N 1
ATOM 782 C CA . THR A 1 95 ? -9.871 -7.260 11.199 1.00 73.62 95 THR A CA 1
ATOM 783 C C . THR A 1 95 ? -10.386 -5.893 11.640 1.00 73.62 95 THR A C 1
ATOM 785 O O . THR A 1 95 ? -9.706 -5.153 12.350 1.00 73.62 95 THR A O 1
ATOM 788 N N . THR A 1 96 ? -11.593 -5.536 11.208 1.00 68.62 96 THR A N 1
ATOM 789 C CA . THR A 1 96 ? -12.268 -4.328 11.675 1.00 68.62 96 THR A CA 1
ATOM 790 C C . THR A 1 96 ? -12.907 -4.624 13.022 1.00 68.62 96 THR A C 1
ATOM 792 O O . THR A 1 96 ? -13.840 -5.423 13.105 1.00 68.62 96 THR A O 1
ATOM 795 N N . GLN A 1 97 ? -12.424 -3.986 14.084 1.00 60.47 97 GLN A N 1
ATOM 796 C CA . GLN A 1 97 ? -13.114 -4.019 15.367 1.00 60.47 97 GLN A CA 1
ATOM 797 C C . GLN A 1 97 ? -14.189 -2.933 15.374 1.00 60.47 97 GLN A C 1
ATOM 799 O O . GLN A 1 97 ? -13.899 -1.760 15.134 1.00 60.47 97 GLN A O 1
ATOM 804 N N . LEU A 1 98 ? -15.438 -3.321 15.639 1.00 68.25 98 LEU A N 1
ATOM 805 C CA . LEU A 1 98 ? -16.492 -2.350 15.907 1.00 68.25 98 LEU A CA 1
ATOM 806 C C . LEU A 1 98 ? -16.116 -1.598 17.187 1.00 68.25 98 LEU A C 1
ATOM 808 O O . LEU A 1 98 ? -15.932 -2.218 18.234 1.00 68.25 98 LEU A O 1
ATOM 812 N N . LEU A 1 99 ? -15.994 -0.274 17.103 1.00 64.06 99 LEU A N 1
ATOM 813 C CA . LEU A 1 99 ? -15.785 0.550 18.287 1.00 64.06 99 LEU A CA 1
ATOM 814 C C . LEU A 1 99 ? -17.046 0.469 19.152 1.00 64.06 99 LEU A C 1
ATOM 816 O O . LEU A 1 99 ? -18.118 0.923 18.752 1.00 64.06 99 LEU A O 1
ATOM 820 N N . THR A 1 100 ? -16.933 -0.145 20.324 1.00 72.56 100 THR A N 1
ATOM 821 C CA . THR A 1 100 ? -18.021 -0.215 21.299 1.00 72.56 100 THR A CA 1
ATOM 822 C C . THR A 1 100 ? -17.993 1.017 22.198 1.00 72.56 100 THR A C 1
ATOM 824 O O . THR A 1 100 ? -16.933 1.348 22.724 1.00 72.56 100 THR A O 1
ATOM 827 N N . GLY A 1 101 ? -19.160 1.652 22.365 1.00 63.59 101 GLY A N 1
ATOM 828 C CA . GLY A 1 101 ? -19.512 2.653 23.387 1.00 63.59 101 GLY A CA 1
ATOM 829 C C . GLY A 1 101 ? -18.414 3.642 23.775 1.00 63.59 101 GLY A C 1
ATOM 830 O O . GLY A 1 101 ? -18.316 4.726 23.205 1.00 63.59 101 GLY A O 1
ATOM 831 N N . ASP A 1 102 ? -17.601 3.252 24.748 1.00 66.12 102 ASP A N 1
ATOM 832 C CA . ASP A 1 102 ? -16.652 4.133 25.426 1.00 66.12 102 ASP A CA 1
ATOM 833 C C . ASP A 1 102 ? -15.465 4.525 24.527 1.00 66.12 102 ASP A C 1
ATOM 835 O O . ASP A 1 102 ? -15.125 5.702 24.426 1.00 66.12 102 ASP A O 1
ATOM 839 N N . ALA A 1 103 ? -14.912 3.582 23.755 1.00 64.25 103 ALA A N 1
ATOM 840 C CA . ALA A 1 103 ? -13.807 3.867 22.830 1.00 64.25 103 ALA A CA 1
ATOM 841 C C . ALA A 1 103 ? -14.249 4.734 21.635 1.00 64.25 103 ALA A C 1
ATOM 843 O O . ALA A 1 103 ? -13.475 5.529 21.103 1.00 64.25 103 ALA A O 1
ATOM 844 N N . ALA A 1 104 ? -15.508 4.594 21.205 1.00 62.72 104 ALA A N 1
ATOM 845 C CA . ALA A 1 104 ? -16.072 5.424 20.143 1.00 62.72 104 ALA A CA 1
ATOM 846 C C . ALA A 1 104 ? -16.254 6.878 20.608 1.00 62.72 104 ALA A C 1
ATOM 848 O O . ALA A 1 104 ? -15.959 7.804 19.851 1.00 62.72 104 ALA A O 1
ATOM 849 N N . ALA A 1 105 ? -16.709 7.075 21.851 1.00 62.09 105 ALA A N 1
ATOM 850 C CA . ALA A 1 105 ? -16.909 8.394 22.441 1.00 62.09 105 ALA A CA 1
ATOM 851 C C . ALA A 1 105 ? -15.585 9.155 22.628 1.00 62.09 105 ALA A C 1
ATOM 853 O O . ALA A 1 105 ? -15.513 10.335 22.290 1.00 62.09 105 ALA A O 1
ATOM 854 N N . GLU A 1 106 ? -14.526 8.481 23.084 1.00 64.38 106 GLU A N 1
ATOM 855 C CA . GLU A 1 106 ? -13.195 9.087 23.245 1.00 64.38 106 GLU A CA 1
ATOM 856 C C . GLU A 1 106 ? -12.579 9.527 21.908 1.00 64.38 106 GLU A C 1
ATOM 858 O O . GLU A 1 106 ? -12.032 10.625 21.803 1.00 64.38 106 GLU A O 1
ATOM 863 N N . ILE A 1 107 ? -12.708 8.712 20.856 1.00 64.81 107 ILE A N 1
ATOM 864 C CA . ILE A 1 107 ? -12.195 9.052 19.519 1.00 64.81 107 ILE A CA 1
ATOM 865 C C . ILE A 1 107 ? -12.992 10.207 18.893 1.00 64.81 107 ILE A C 1
ATOM 867 O O . ILE A 1 107 ? -12.406 11.082 18.247 1.00 64.81 107 ILE A O 1
ATOM 871 N N . LEU A 1 108 ? -14.315 10.242 19.091 1.00 62.06 108 LEU A N 1
ATOM 872 C CA . LEU A 1 108 ? -15.151 11.366 18.658 1.00 62.06 108 LEU A CA 1
ATOM 873 C C . LEU A 1 108 ? -14.751 12.660 19.378 1.00 62.06 108 LEU A C 1
ATOM 875 O O . LEU A 1 108 ? -14.520 13.665 18.711 1.00 62.06 108 LEU A O 1
ATOM 879 N N . ALA A 1 109 ? -14.560 12.616 20.700 1.00 61.72 109 ALA A N 1
ATOM 880 C CA . ALA A 1 109 ? -14.114 13.768 21.483 1.00 61.72 109 ALA A CA 1
ATOM 881 C C . ALA A 1 109 ? -12.711 14.258 21.070 1.00 61.72 109 ALA A C 1
ATOM 883 O O . ALA A 1 109 ? -12.468 15.460 20.989 1.00 61.72 109 ALA A O 1
ATOM 884 N N . ALA A 1 110 ? -11.792 13.347 20.732 1.00 58.31 110 ALA A N 1
ATOM 885 C CA . ALA A 1 110 ? -10.465 13.704 20.224 1.00 58.31 110 ALA A CA 1
ATOM 886 C C . ALA A 1 110 ? -10.502 14.327 18.812 1.00 58.31 110 ALA A C 1
ATOM 888 O O . ALA A 1 110 ? -9.628 15.119 18.460 1.00 58.31 110 ALA A O 1
ATOM 889 N N . SER A 1 111 ? -11.515 13.998 18.005 1.00 52.69 111 SER A N 1
ATOM 890 C CA . SER A 1 111 ? -11.677 14.518 16.639 1.00 52.69 111 SER A CA 1
ATOM 891 C C . SER A 1 111 ? -12.274 15.932 16.595 1.00 52.69 111 SER A C 1
ATOM 893 O O . SER A 1 111 ? -12.083 16.646 15.610 1.00 52.69 111 SER A O 1
ATOM 895 N N . GLU A 1 112 ? -12.956 16.369 17.658 1.00 51.75 112 GLU A N 1
ATOM 896 C CA . GLU A 1 112 ? -13.536 17.718 17.778 1.00 51.75 112 GLU A CA 1
ATOM 897 C C . GLU A 1 112 ? -12.490 18.817 18.070 1.00 51.75 112 GLU A C 1
ATOM 899 O O . GLU A 1 112 ? -12.805 20.004 18.002 1.00 51.75 112 GLU A O 1
ATOM 904 N N . HIS A 1 113 ? -11.223 18.456 18.305 1.00 45.09 113 HIS A N 1
ATOM 905 C CA . HIS A 1 113 ? -10.129 19.399 18.576 1.00 45.09 113 HIS A CA 1
ATOM 906 C C . HIS A 1 113 ? -9.394 19.942 17.331 1.00 45.09 113 HIS A C 1
ATOM 908 O O . HIS A 1 113 ? -8.335 20.556 17.463 1.00 45.09 113 HIS A O 1
ATOM 914 N N . VAL A 1 114 ? -9.954 19.810 16.121 1.00 41.19 114 VAL A N 1
ATOM 915 C CA . VAL A 1 114 ? -9.541 20.655 14.983 1.00 41.19 114 VAL A CA 1
ATOM 916 C C . VAL A 1 114 ? -10.300 21.979 15.075 1.00 41.19 114 VAL A C 1
ATOM 918 O O . VAL A 1 114 ? -11.292 22.210 14.384 1.00 41.19 114 VAL A O 1
ATOM 921 N N . THR A 1 115 ? -9.847 22.864 15.962 1.00 44.69 115 THR A N 1
ATOM 922 C CA . THR A 1 115 ? -10.284 24.261 15.968 1.00 44.69 115 THR A CA 1
ATOM 923 C C . THR A 1 115 ? -9.871 24.903 14.648 1.00 44.69 115 THR A C 1
ATOM 925 O O . THR A 1 115 ? -8.691 25.165 14.414 1.00 44.69 115 THR A O 1
ATOM 928 N N . LEU A 1 116 ? -10.851 25.163 13.777 1.00 41.16 116 LEU A N 1
ATOM 929 C CA . LEU A 1 116 ? -10.741 26.233 12.792 1.00 41.16 116 LEU A CA 1
ATOM 930 C C . LEU A 1 116 ? -10.475 27.520 13.576 1.00 41.16 116 LEU A C 1
ATOM 932 O O . LEU A 1 116 ? -11.403 28.123 14.116 1.00 41.16 116 LEU A O 1
ATOM 936 N N . GLU A 1 117 ? -9.219 27.950 13.639 1.00 41.16 117 GLU A N 1
ATOM 937 C CA . GLU A 1 117 ? -8.930 29.355 13.884 1.00 41.16 117 GLU A CA 1
ATOM 938 C C . GLU A 1 117 ? -9.490 30.129 12.687 1.00 41.16 117 GLU A C 1
ATOM 940 O O . GLU A 1 117 ? -8.888 30.224 11.616 1.00 41.16 117 GLU A O 1
ATOM 945 N N . MET A 1 118 ? -10.721 30.615 12.845 1.00 40.44 118 MET A N 1
ATOM 946 C CA . MET A 1 118 ? -11.265 31.671 12.012 1.00 40.44 118 MET A CA 1
ATOM 947 C C . MET A 1 118 ? -10.344 32.877 12.182 1.00 40.44 118 MET A C 1
ATOM 949 O O . MET A 1 118 ? -10.361 33.547 13.209 1.00 40.44 118 MET A O 1
ATOM 953 N N . ILE A 1 119 ? -9.504 33.125 11.181 1.00 44.62 119 ILE A N 1
ATOM 954 C CA . ILE A 1 119 ? -8.727 34.355 11.086 1.00 44.62 119 ILE A CA 1
ATOM 955 C C . ILE A 1 119 ? -9.737 35.499 10.936 1.00 44.62 119 ILE A C 1
ATOM 957 O O . ILE A 1 119 ? -10.272 35.717 9.847 1.00 44.62 119 ILE A O 1
ATOM 961 N N . ASP A 1 120 ? -9.989 36.229 12.022 1.00 44.66 120 ASP A N 1
ATOM 962 C CA . ASP A 1 120 ? -10.670 37.523 12.005 1.00 44.66 120 ASP A CA 1
ATOM 963 C C . ASP A 1 120 ? -9.812 38.522 11.215 1.00 44.66 120 ASP A C 1
ATOM 965 O O . ASP A 1 120 ? -8.973 39.248 11.747 1.00 44.66 120 ASP A O 1
ATOM 969 N N . SER A 1 121 ? -10.005 38.559 9.898 1.00 47.22 121 SER A N 1
ATOM 970 C CA . SER A 1 121 ? -9.474 39.616 9.037 1.00 47.22 121 SER A CA 1
ATOM 971 C C . SER A 1 121 ? -10.444 40.797 8.999 1.00 47.22 121 SER A C 1
ATOM 973 O O . SER A 1 121 ? -10.956 41.148 7.943 1.00 47.22 121 SER A O 1
ATOM 975 N N . ASN A 1 122 ? -10.675 41.437 10.148 1.00 49.91 122 ASN A N 1
ATOM 976 C CA . ASN A 1 122 ? -11.181 42.810 10.195 1.00 49.91 122 ASN A CA 1
ATOM 977 C C . ASN A 1 122 ? -10.000 43.759 10.423 1.00 49.91 122 ASN A C 1
ATOM 979 O O . ASN A 1 122 ? -9.732 44.221 11.530 1.00 49.91 122 ASN A O 1
ATOM 983 N N . ARG A 1 123 ? -9.273 44.046 9.340 1.00 44.66 123 ARG A N 1
ATOM 984 C CA . ARG A 1 123 ? -8.462 45.261 9.228 1.00 44.66 123 ARG A CA 1
ATOM 985 C C . ARG A 1 123 ? -9.216 46.222 8.320 1.00 44.66 123 ARG A C 1
ATOM 987 O O . ARG A 1 123 ? -9.140 46.116 7.100 1.00 44.66 123 ARG A O 1
ATOM 994 N N . GLU A 1 124 ? -9.956 47.139 8.931 1.00 46.69 124 GLU A N 1
ATOM 995 C CA . GLU A 1 124 ? -10.419 48.348 8.255 1.00 46.69 124 GLU A CA 1
ATOM 996 C C . GLU A 1 124 ? -9.195 49.179 7.824 1.00 46.69 124 GLU A C 1
ATOM 998 O O . GLU A 1 124 ? -8.299 49.408 8.646 1.00 46.69 124 GLU A O 1
ATOM 1003 N N . PRO A 1 125 ? -9.112 49.638 6.567 1.00 52.88 125 PRO A N 1
ATOM 1004 C CA . PRO A 1 125 ? -8.152 50.664 6.194 1.00 52.88 125 PRO A CA 1
ATOM 1005 C C . PRO A 1 125 ? -8.681 52.044 6.618 1.00 52.88 125 PRO A C 1
ATOM 1007 O O . PRO A 1 125 ? -9.794 52.425 6.256 1.00 52.88 125 PRO A O 1
ATOM 1010 N N . LYS A 1 126 ? -7.871 52.780 7.387 1.00 42.53 126 LYS A N 1
ATOM 1011 C CA . LYS A 1 126 ? -7.962 54.245 7.490 1.00 42.53 126 LYS A CA 1
ATOM 1012 C C . LYS A 1 126 ? -7.307 54.893 6.279 1.00 42.53 126 LYS A C 1
ATOM 1014 O O . LYS A 1 126 ? -6.291 54.330 5.812 1.00 42.53 126 LYS A O 1
#

Secondary structure (DSSP, 8-state):
-------HHHHHHHHHHHHHHHHHHHGGGSPEEEETTTTEEEEEEEHHHHHHHHT--HHHHHHHHHTTSS-EEE-TT--EEEEHHHHHHHHHHS------HHHHHHHHHHHTT-------------